Protein AF-A0A7Y9N7Y2-F1 (afdb_monomer)

Radius of gyration: 11.14 Å; Cα contacts (8 Å, |Δi|>4): 80; chains: 1; bounding box: 28×22×28 Å

Sequence (58 aa):
MSVKGQIKEAAGYVKEEAFENGDSPEAKRKAQEGRDLRNEGRIEDGKPPKTGTPGTEN

Structure (mmCIF, N/CA/C/O backbone):
data_AF-A0A7Y9N7Y2-F1
#
_entry.id   AF-A0A7Y9N7Y2-F1
#
loop_
_atom_site.group_PDB
_atom_site.id
_atom_site.type_symbol
_atom_site.label_atom_id
_atom_site.label_alt_id
_atom_site.label_comp_id
_atom_site.label_asym_id
_atom_site.label_entity_id
_atom_site.label_seq_id
_atom_site.pdbx_PDB_ins_code
_atom_site.Cartn_x
_atom_site.Cartn_y
_atom_site.Cartn_z
_atom_site.occupancy
_atom_site.B_iso_or_equiv
_atom_site.auth_seq_id
_atom_site.auth_comp_id
_atom_site.auth_asym_id
_atom_site.auth_atom_id
_atom_site.pdbx_PDB_model_num
ATOM 1 N N . MET A 1 1 ? -12.186 -3.950 12.878 1.00 67.06 1 MET A N 1
ATOM 2 C CA . MET A 1 1 ? -11.766 -3.897 11.464 1.00 67.06 1 MET A CA 1
ATOM 3 C C . MET A 1 1 ? -12.679 -2.943 10.717 1.00 67.06 1 MET A C 1
ATOM 5 O O . MET A 1 1 ? -13.887 -2.985 10.926 1.00 67.06 1 MET A O 1
ATOM 9 N N . SER A 1 2 ? -12.091 -2.070 9.909 1.00 87.88 2 SER A N 1
ATOM 10 C CA . SER A 1 2 ? -12.721 -1.079 9.045 1.00 87.88 2 SER A CA 1
ATOM 11 C C . SER A 1 2 ? -12.747 -1.606 7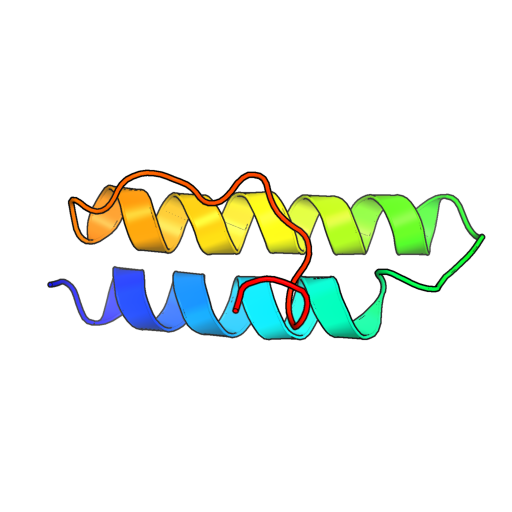.611 1.00 87.88 2 SER A C 1
ATOM 13 O O . SER A 1 2 ? -11.722 -2.023 7.079 1.00 87.88 2 SER A O 1
ATOM 15 N N . VAL A 1 3 ? -13.898 -1.521 6.938 1.00 90.12 3 VAL A N 1
ATOM 16 C CA . VAL A 1 3 ? -14.005 -1.867 5.505 1.00 90.12 3 VAL A CA 1
ATOM 17 C C . VAL A 1 3 ? -13.028 -1.033 4.666 1.00 90.12 3 VAL A C 1
ATOM 19 O O . VAL A 1 3 ? -12.436 -1.534 3.715 1.00 90.12 3 VAL A O 1
ATOM 22 N N . LYS A 1 4 ? -12.801 0.232 5.047 1.00 93.19 4 LYS A N 1
ATOM 23 C CA . LYS A 1 4 ? -11.816 1.096 4.380 1.00 93.19 4 LYS A CA 1
ATOM 24 C C . LYS A 1 4 ? -10.388 0.583 4.574 1.00 93.19 4 LYS A C 1
ATOM 26 O O . LYS A 1 4 ? -9.646 0.535 3.597 1.00 93.19 4 LYS A O 1
ATOM 31 N N . GLY A 1 5 ?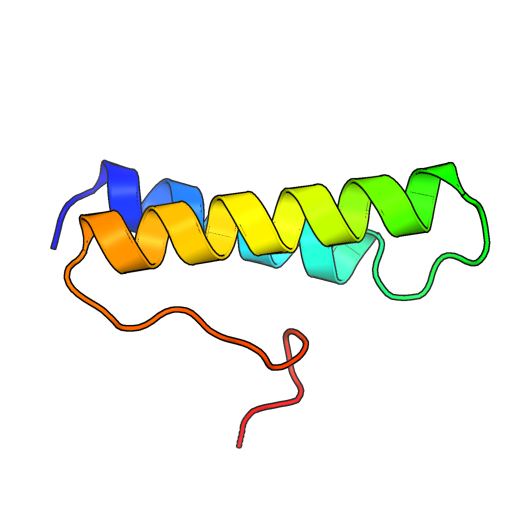 -10.049 0.150 5.789 1.00 94.56 5 GLY A N 1
ATOM 32 C CA . GLY A 1 5 ? -8.732 -0.396 6.118 1.00 94.56 5 GLY A CA 1
ATOM 33 C C . GLY A 1 5 ? -8.424 -1.649 5.301 1.00 94.56 5 GLY A C 1
ATOM 34 O O . GLY A 1 5 ? -7.384 -1.728 4.654 1.00 94.56 5 GLY A O 1
ATOM 35 N N . GLN A 1 6 ? -9.388 -2.568 5.209 1.00 94.94 6 GLN A N 1
ATOM 36 C CA . GLN A 1 6 ? -9.268 -3.779 4.391 1.00 94.94 6 GLN A CA 1
ATOM 37 C C . GLN A 1 6 ? -9.086 -3.478 2.895 1.00 94.94 6 GLN A C 1
ATOM 39 O O . GLN A 1 6 ? -8.256 -4.105 2.238 1.00 94.94 6 GLN A O 1
ATOM 44 N N . ILE A 1 7 ? -9.823 -2.502 2.351 1.00 96.75 7 ILE A N 1
ATOM 45 C CA . ILE A 1 7 ? -9.677 -2.091 0.946 1.00 96.75 7 ILE A CA 1
ATOM 46 C C . ILE A 1 7 ? -8.293 -1.484 0.698 1.00 96.75 7 ILE A C 1
ATOM 48 O O . ILE A 1 7 ? -7.666 -1.808 -0.309 1.00 96.75 7 ILE A O 1
ATOM 52 N N . LYS A 1 8 ? -7.795 -0.635 1.606 1.00 96.75 8 LYS A N 1
ATOM 53 C CA . LYS A 1 8 ? -6.440 -0.069 1.518 1.00 96.75 8 LYS A CA 1
ATOM 54 C C . LYS A 1 8 ? -5.368 -1.155 1.611 1.00 96.75 8 LYS A C 1
ATOM 56 O O . LYS A 1 8 ? -4.462 -1.173 0.783 1.00 96.75 8 LYS A O 1
ATOM 61 N N . GLU A 1 9 ? -5.511 -2.094 2.551 1.00 95.69 9 GLU A N 1
ATOM 62 C CA . GLU A 1 9 ? -4.607 -3.241 2.709 1.00 95.69 9 GLU A CA 1
ATOM 63 C C . GLU A 1 9 ? -4.509 -4.039 1.398 1.00 95.69 9 GLU A C 1
ATOM 65 O O . GLU A 1 9 ? -3.410 -4.255 0.887 1.00 95.69 9 GLU A O 1
ATOM 70 N N . ALA A 1 10 ? -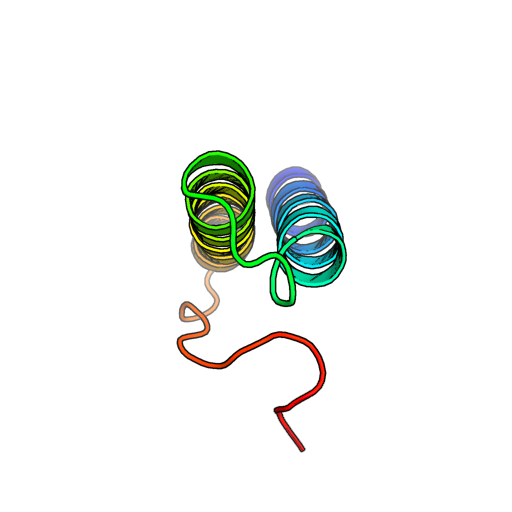5.652 -4.395 0.803 1.00 95.31 10 ALA A N 1
ATOM 71 C CA . ALA A 1 10 ? -5.708 -5.158 -0.443 1.00 95.31 10 ALA A CA 1
ATOM 72 C C . ALA A 1 10 ? -5.204 -4.369 -1.664 1.00 95.31 10 ALA A C 1
ATOM 74 O O . ALA A 1 10 ? -4.419 -4.888 -2.456 1.00 95.31 10 ALA A O 1
ATOM 75 N N . ALA A 1 11 ? -5.615 -3.108 -1.824 1.00 96.62 11 ALA A N 1
ATOM 76 C CA . ALA A 1 11 ? -5.180 -2.275 -2.945 1.00 96.62 11 ALA A CA 1
ATOM 77 C C . ALA A 1 11 ? -3.671 -1.996 -2.894 1.00 96.62 11 ALA A C 1
ATOM 79 O O . ALA A 1 11 ? -2.995 -2.047 -3.922 1.00 96.62 11 ALA A O 1
ATOM 80 N N . GLY A 1 12 ? -3.141 -1.738 -1.695 1.00 96.62 12 GLY A N 1
ATOM 81 C CA . GLY A 1 12 ? -1.711 -1.579 -1.466 1.00 96.62 12 GLY A CA 1
ATOM 82 C C . GLY A 1 12 ? -0.933 -2.854 -1.782 1.00 96.62 12 GLY A C 1
ATOM 83 O O . GLY A 1 12 ? 0.073 -2.785 -2.480 1.00 96.62 12 GLY A O 1
ATOM 84 N N . TYR A 1 13 ? -1.445 -4.015 -1.360 1.00 95.81 13 TYR A N 1
ATOM 85 C CA . TYR A 1 13 ? -0.856 -5.322 -1.666 1.00 95.81 13 TYR A CA 1
ATOM 86 C C . TYR A 1 13 ? -0.746 -5.567 -3.178 1.00 95.81 13 TYR A C 1
ATOM 88 O O . TYR A 1 13 ? 0.342 -5.839 -3.676 1.00 95.81 13 TYR A O 1
ATOM 96 N N . VAL A 1 14 ? -1.845 -5.389 -3.921 1.00 95.81 14 VAL A N 1
ATOM 97 C CA . VAL A 1 14 ? -1.866 -5.589 -5.383 1.00 95.81 14 VAL A CA 1
ATOM 98 C C . VAL A 1 14 ? -0.917 -4.625 -6.090 1.00 95.81 14 VAL A C 1
ATOM 100 O O . VAL A 1 14 ? -0.208 -5.009 -7.018 1.00 95.81 14 VAL A O 1
ATOM 103 N N . LYS A 1 15 ? -0.891 -3.358 -5.662 1.00 95.25 15 LYS A N 1
ATOM 104 C CA . LYS A 1 15 ? 0.005 -2.359 -6.246 1.00 95.25 15 LYS A CA 1
ATOM 105 C C . LYS A 1 15 ? 1.468 -2.669 -5.939 1.00 95.25 15 LYS A C 1
ATOM 107 O O . LYS A 1 15 ? 2.310 -2.453 -6.798 1.00 95.25 15 LYS A O 1
ATOM 112 N N . GLU A 1 16 ? 1.785 -3.161 -4.748 1.00 94.44 16 GLU A N 1
ATOM 113 C CA . GLU A 1 16 ? 3.149 -3.564 -4.427 1.00 94.44 16 GLU A CA 1
ATOM 114 C C . GLU A 1 16 ? 3.600 -4.740 -5.304 1.00 94.44 16 GLU A C 1
ATOM 116 O O . GLU A 1 16 ? 4.596 -4.594 -6.009 1.00 94.44 16 GLU A O 1
ATOM 121 N N . GLU A 1 17 ? 2.823 -5.828 -5.365 1.00 93.50 17 GLU A N 1
ATOM 122 C CA . GLU A 1 17 ? 3.147 -7.009 -6.188 1.00 93.50 17 GLU A CA 1
ATOM 123 C C . GLU A 1 17 ? 3.289 -6.678 -7.677 1.00 93.50 17 GLU A C 1
ATOM 125 O O . GLU A 1 17 ? 4.184 -7.179 -8.355 1.00 93.50 17 GLU A O 1
ATOM 130 N N . ALA 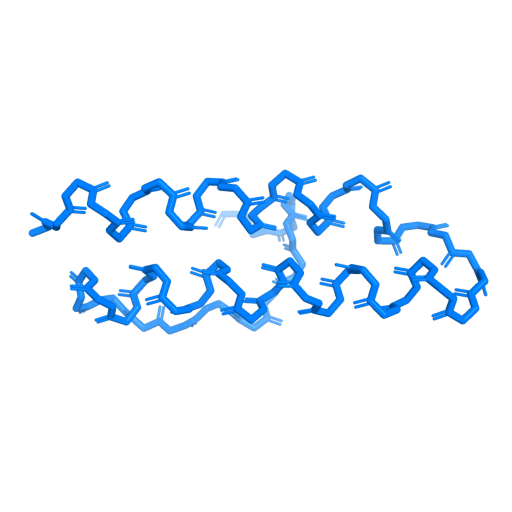A 1 18 ? 2.442 -5.791 -8.204 1.00 94.94 18 ALA A N 1
ATOM 131 C CA . ALA A 1 18 ? 2.485 -5.425 -9.617 1.00 94.94 18 ALA A CA 1
ATOM 132 C C . ALA A 1 18 ? 3.792 -4.722 -10.031 1.00 94.94 18 ALA A C 1
ATOM 134 O O . ALA A 1 18 ? 4.129 -4.714 -11.216 1.00 94.94 18 ALA A O 1
ATOM 135 N N . PHE A 1 19 ? 4.514 -4.106 -9.086 1.00 95.25 19 PHE A N 1
ATOM 136 C CA . PHE A 1 19 ? 5.695 -3.290 -9.381 1.00 95.25 19 PHE A CA 1
ATOM 137 C C . PHE A 1 19 ? 6.963 -3.704 -8.623 1.00 95.25 19 PHE A C 1
ATOM 139 O O . PHE A 1 19 ? 8.021 -3.141 -8.904 1.00 95.25 19 PHE A O 1
ATOM 146 N N . GLU A 1 20 ? 6.902 -4.676 -7.707 1.00 90.69 20 GLU A N 1
ATOM 147 C CA . GLU A 1 20 ? 8.041 -5.078 -6.865 1.00 90.69 20 GLU A CA 1
ATOM 148 C C . GLU A 1 20 ? 9.262 -5.555 -7.668 1.00 90.69 20 GLU A C 1
ATOM 150 O O . GLU A 1 20 ? 10.395 -5.303 -7.265 1.00 90.69 20 GLU A O 1
ATOM 155 N N . ASN A 1 21 ? 9.032 -6.172 -8.832 1.00 92.19 21 ASN A N 1
ATOM 156 C CA . ASN A 1 21 ? 10.077 -6.728 -9.696 1.00 92.19 21 ASN A CA 1
ATOM 157 C C . ASN A 1 21 ? 10.529 -5.762 -10.807 1.00 92.19 21 ASN A C 1
ATOM 159 O O . ASN A 1 21 ? 11.303 -6.139 -11.683 1.00 92.19 21 ASN A O 1
ATOM 163 N N . GLY A 1 22 ? 10.019 -4.526 -10.830 1.00 90.81 22 GLY A N 1
ATOM 164 C CA . GLY A 1 22 ? 10.388 -3.554 -11.854 1.00 90.81 22 GLY A CA 1
ATOM 165 C C . GLY A 1 22 ? 11.661 -2.778 -11.504 1.00 90.81 22 GLY A C 1
ATOM 166 O O . GLY A 1 22 ? 11.763 -2.162 -10.444 1.00 90.81 22 GLY A O 1
ATOM 167 N N . ASP A 1 23 ? 12.608 -2.716 -12.442 1.00 93.31 23 ASP A N 1
ATOM 168 C CA . ASP A 1 23 ? 13.908 -2.061 -12.221 1.00 93.31 23 ASP A CA 1
ATOM 169 C C . ASP A 1 23 ? 13.896 -0.535 -12.390 1.00 93.31 23 ASP A C 1
ATOM 171 O O . ASP A 1 23 ? 14.840 0.155 -11.983 1.00 93.31 23 ASP A O 1
ATOM 175 N N . SER A 1 24 ? 12.828 0.022 -12.967 1.00 96.69 24 SER A N 1
ATOM 176 C CA . SER A 1 24 ? 12.729 1.461 -13.201 1.00 96.69 24 SER A CA 1
ATOM 177 C C . SER A 1 24 ? 12.490 2.239 -11.896 1.00 96.69 24 SER A C 1
ATOM 179 O O . SER A 1 24 ? 11.840 1.735 -10.973 1.00 96.69 24 SER A O 1
ATOM 181 N N . PRO A 1 25 ? 12.948 3.503 -11.801 1.00 96.44 25 PRO A N 1
ATOM 182 C CA . PRO A 1 25 ? 12.629 4.365 -10.661 1.00 96.44 25 PRO A CA 1
ATOM 183 C C . PRO A 1 25 ? 11.119 4.499 -10.414 1.00 96.44 25 PRO A C 1
ATOM 185 O O . PRO A 1 25 ? 10.676 4.584 -9.270 1.00 96.44 25 PRO A O 1
ATOM 188 N N . GLU A 1 26 ? 10.320 4.484 -11.483 1.00 96.31 26 GLU A N 1
ATOM 189 C CA . GLU A 1 26 ? 8.862 4.547 -11.402 1.00 96.31 26 GLU A CA 1
ATOM 190 C C . GLU A 1 26 ? 8.263 3.275 -10.792 1.00 96.31 26 GLU A C 1
ATOM 192 O O . GLU A 1 26 ? 7.396 3.371 -9.924 1.00 96.31 26 GLU A O 1
ATOM 197 N N . ALA A 1 27 ? 8.735 2.093 -11.198 1.00 95.38 27 ALA A N 1
ATOM 198 C CA . ALA A 1 27 ? 8.273 0.833 -10.625 1.00 95.38 27 ALA A CA 1
ATOM 199 C C . ALA A 1 27 ? 8.607 0.755 -9.129 1.00 95.38 27 ALA A C 1
ATOM 201 O O . ALA A 1 27 ? 7.719 0.525 -8.310 1.00 95.38 27 ALA A O 1
ATOM 202 N N . LYS A 1 28 ? 9.844 1.101 -8.751 1.00 94.88 28 LYS A N 1
ATOM 203 C CA . LYS A 1 28 ? 10.265 1.167 -7.341 1.00 94.88 28 LYS A CA 1
ATOM 204 C C . LYS A 1 28 ? 9.395 2.115 -6.517 1.00 94.88 28 LYS A C 1
ATOM 206 O O . LYS A 1 28 ? 9.005 1.781 -5.398 1.00 94.88 28 LYS A O 1
ATOM 211 N N . ARG A 1 29 ? 9.043 3.278 -7.078 1.00 96.62 29 ARG A N 1
ATOM 212 C CA . ARG A 1 29 ? 8.128 4.231 -6.439 1.00 96.62 29 ARG A CA 1
ATOM 213 C C . ARG A 1 29 ? 6.726 3.647 -6.270 1.00 96.62 29 ARG A C 1
ATOM 215 O O . ARG A 1 29 ? 6.170 3.740 -5.182 1.00 96.62 29 ARG A O 1
ATOM 222 N N . LYS A 1 30 ? 6.157 3.024 -7.305 1.00 96.44 30 LYS A N 1
ATOM 223 C CA . LYS A 1 30 ? 4.818 2.418 -7.226 1.00 96.44 30 LYS A CA 1
ATOM 224 C C . LYS A 1 30 ? 4.762 1.268 -6.222 1.00 96.44 30 LYS A C 1
ATOM 226 O O . LYS A 1 30 ? 3.773 1.172 -5.499 1.00 96.44 30 LYS A O 1
ATOM 231 N N . ALA A 1 31 ? 5.820 0.464 -6.130 1.00 95.19 31 ALA A N 1
ATOM 232 C CA . ALA A 1 31 ? 5.937 -0.578 -5.117 1.00 95.19 31 ALA A CA 1
ATOM 233 C C . ALA A 1 31 ? 5.945 0.015 -3.696 1.00 95.19 31 ALA A C 1
ATOM 235 O O . ALA A 1 31 ? 5.249 -0.481 -2.813 1.00 95.19 31 ALA A O 1
ATOM 236 N N . GLN A 1 32 ? 6.664 1.126 -3.482 1.00 95.69 32 GLN A N 1
ATOM 237 C CA . GLN A 1 32 ? 6.641 1.838 -2.200 1.00 95.69 32 GLN A CA 1
ATOM 238 C C . GLN A 1 32 ? 5.260 2.421 -1.880 1.00 95.69 32 GLN A C 1
ATOM 240 O O . GLN A 1 32 ? 4.771 2.252 -0.770 1.00 95.69 32 GLN A O 1
ATOM 245 N N . GLU A 1 33 ? 4.589 3.032 -2.857 1.00 96.50 33 GLU A N 1
ATOM 246 C CA . GLU A 1 33 ? 3.217 3.523 -2.680 1.00 96.50 33 GLU A CA 1
ATOM 247 C C . GLU A 1 33 ? 2.244 2.379 -2.331 1.00 96.50 33 GLU A C 1
ATOM 249 O O . GLU A 1 33 ? 1.299 2.582 -1.569 1.00 96.50 33 GLU A O 1
ATOM 254 N N . GLY A 1 34 ? 2.475 1.173 -2.863 1.00 96.50 34 GLY A N 1
ATOM 255 C CA . GLY A 1 34 ? 1.756 -0.041 -2.474 1.00 96.50 34 GLY A CA 1
ATOM 256 C C . GLY A 1 34 ? 1.992 -0.425 -1.009 1.00 96.50 34 GLY A C 1
ATOM 257 O O . GLY A 1 34 ? 1.023 -0.630 -0.275 1.00 96.50 34 GLY A O 1
ATOM 258 N N . ARG A 1 35 ? 3.255 -0.431 -0.550 1.00 95.69 35 ARG A N 1
ATOM 259 C CA . ARG A 1 35 ? 3.612 -0.668 0.866 1.00 95.69 35 ARG A CA 1
ATOM 260 C C . ARG A 1 35 ? 2.929 0.302 1.805 1.00 95.69 35 ARG A C 1
ATOM 262 O O . ARG A 1 35 ? 2.349 -0.119 2.804 1.00 95.69 35 ARG A O 1
ATOM 269 N N . ASP A 1 36 ? 3.013 1.585 1.482 1.00 97.00 36 ASP A N 1
ATOM 270 C CA . ASP A 1 36 ? 2.494 2.649 2.330 1.00 97.00 36 ASP A CA 1
ATOM 271 C C . ASP A 1 36 ? 0.974 2.514 2.465 1.00 97.00 36 ASP A C 1
ATOM 273 O O . ASP A 1 36 ? 0.461 2.488 3.582 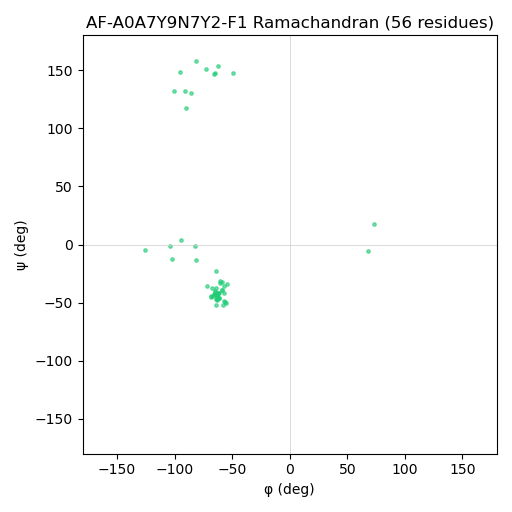1.00 97.00 36 ASP A O 1
ATOM 277 N N . LEU A 1 37 ? 0.265 2.298 1.349 1.00 97.56 37 LEU A N 1
ATOM 278 C CA . LEU A 1 37 ? -1.187 2.104 1.345 1.00 97.56 37 LEU A CA 1
ATOM 279 C C . LEU A 1 37 ? -1.605 0.817 2.071 1.00 97.56 37 LEU A C 1
ATOM 281 O O . LEU A 1 37 ? -2.581 0.810 2.826 1.00 97.56 37 LEU A O 1
ATOM 285 N N . ARG A 1 38 ? -0.846 -0.271 1.883 1.00 95.94 38 ARG A N 1
ATOM 286 C CA . ARG A 1 38 ? -1.094 -1.546 2.566 1.00 95.94 38 ARG A CA 1
ATOM 287 C C . ARG A 1 38 ? -0.982 -1.373 4.079 1.00 95.94 38 ARG A C 1
ATOM 289 O O . ARG A 1 38 ? -1.843 -1.833 4.830 1.00 95.94 38 ARG A O 1
ATOM 296 N N . ASN A 1 39 ? 0.071 -0.692 4.520 1.00 96.44 39 ASN A N 1
ATOM 297 C CA . ASN A 1 39 ? 0.352 -0.447 5.928 1.00 96.44 39 ASN A CA 1
ATOM 298 C C . ASN A 1 39 ? -0.607 0.563 6.555 1.00 96.44 39 ASN A C 1
ATOM 300 O O . ASN A 1 39 ? -1.024 0.359 7.692 1.00 96.44 39 ASN A O 1
ATOM 304 N N . GLU A 1 40 ? -1.026 1.585 5.812 1.00 96.88 40 GLU A N 1
ATOM 305 C CA . GLU A 1 40 ? -2.093 2.496 6.227 1.00 96.88 40 GLU A CA 1
ATOM 306 C C . GLU A 1 40 ? -3.383 1.718 6.517 1.00 96.88 40 GLU A C 1
ATOM 308 O O . GLU A 1 40 ? -3.957 1.856 7.597 1.00 96.88 40 GLU A O 1
ATOM 313 N N . GLY A 1 41 ? -3.791 0.823 5.608 1.00 96.69 41 GLY A N 1
ATOM 314 C CA . GLY A 1 41 ? -4.968 -0.024 5.802 1.00 96.69 41 GLY A CA 1
ATOM 315 C C . GLY A 1 41 ? -4.887 -0.914 7.045 1.00 96.69 41 GLY A C 1
ATOM 316 O O . GLY A 1 41 ? -5.860 -1.049 7.788 1.00 96.69 41 GLY A O 1
ATOM 317 N N . ARG A 1 42 ? -3.701 -1.465 7.328 1.00 96.44 42 ARG A N 1
ATOM 318 C CA . ARG A 1 42 ? -3.446 -2.259 8.540 1.00 96.44 42 ARG A CA 1
ATOM 319 C C . ARG A 1 42 ? -3.532 -1.431 9.814 1.00 96.44 42 ARG A C 1
ATOM 321 O O . ARG A 1 42 ? 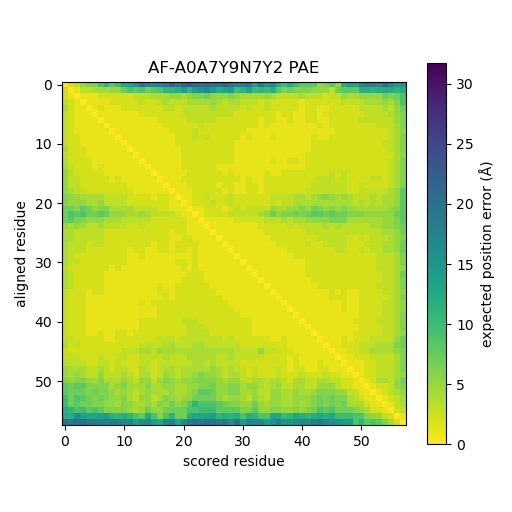-4.159 -1.881 10.770 1.00 96.44 42 ARG A O 1
ATOM 328 N N . ILE A 1 43 ? -2.944 -0.237 9.818 1.00 96.44 43 ILE A N 1
ATOM 329 C CA . ILE A 1 43 ? -2.982 0.680 10.963 1.00 96.44 43 ILE A CA 1
ATOM 330 C C . ILE A 1 43 ? -4.427 1.107 11.250 1.00 96.44 43 ILE A C 1
ATOM 332 O O . ILE A 1 43 ? -4.845 1.079 12.407 1.00 96.44 43 ILE A O 1
ATOM 336 N N . GLU A 1 44 ? -5.220 1.414 10.217 1.00 95.56 44 GLU A N 1
ATOM 337 C CA . GLU A 1 44 ? -6.659 1.698 10.361 1.00 95.56 44 GLU A CA 1
ATOM 338 C C . GLU A 1 44 ? -7.446 0.520 10.951 1.00 95.56 44 GLU A C 1
ATOM 340 O O . GLU A 1 44 ? -8.429 0.710 11.669 1.00 95.56 44 GLU A O 1
ATOM 345 N N . ASP A 1 45 ? -7.005 -0.704 10.669 1.00 94.62 45 ASP A N 1
ATOM 346 C CA . ASP A 1 45 ? -7.564 -1.931 11.229 1.00 94.62 45 ASP A CA 1
ATOM 347 C C . ASP A 1 45 ? -7.039 -2.277 12.633 1.00 94.62 45 ASP A C 1
ATOM 349 O O . ASP A 1 45 ? -7.480 -3.276 13.210 1.00 94.62 45 ASP A O 1
ATOM 353 N N . GLY A 1 46 ? -6.124 -1.477 13.195 1.00 95.38 46 GLY A N 1
ATOM 354 C CA . GLY A 1 46 ? -5.472 -1.735 14.483 1.00 95.38 46 GLY A CA 1
ATOM 355 C C . GLY A 1 46 ? -4.426 -2.855 14.436 1.00 95.38 46 GLY A C 1
ATOM 356 O O . GLY A 1 46 ? -4.062 -3.405 15.475 1.00 95.38 46 GLY A O 1
ATOM 357 N N . LYS A 1 47 ? -3.957 -3.226 13.241 1.00 94.19 47 LYS A N 1
ATOM 358 C CA . LYS A 1 47 ? -2.917 -4.235 13.020 1.00 94.19 47 LYS A CA 1
ATOM 359 C C . LYS A 1 47 ? -1.547 -3.554 12.878 1.00 94.19 47 LYS A C 1
ATOM 361 O O . LYS A 1 47 ? -1.461 -2.462 12.316 1.00 94.19 47 LYS A O 1
ATOM 366 N N . PRO A 1 48 ? -0.450 -4.203 13.306 1.00 94.69 48 PRO A N 1
ATOM 367 C CA . PRO A 1 48 ? 0.892 -3.681 13.064 1.00 94.69 48 PRO A CA 1
ATOM 368 C C . PRO A 1 48 ? 1.209 -3.664 11.558 1.00 94.69 48 PRO A C 1
ATOM 370 O O . PRO A 1 48 ? 0.737 -4.558 10.842 1.00 94.69 48 PRO A O 1
ATOM 373 N N . PRO A 1 49 ? 2.008 -2.699 11.064 1.00 93.94 49 PRO A N 1
ATOM 374 C CA . PRO A 1 49 ? 2.427 -2.654 9.664 1.00 93.94 49 PRO A CA 1
ATOM 375 C C . PRO A 1 49 ? 3.264 -3.886 9.287 1.00 93.94 49 PRO A C 1
ATOM 377 O O . PRO A 1 49 ? 3.921 -4.488 10.137 1.00 93.94 49 PRO A O 1
ATOM 380 N N . LYS A 1 50 ? 3.244 -4.253 8.004 1.00 91.06 50 LYS A N 1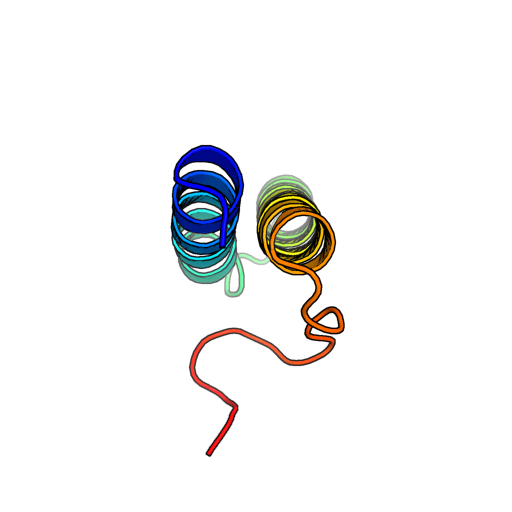
ATOM 381 C CA . LYS A 1 50 ? 4.132 -5.261 7.418 1.00 91.06 50 LYS A CA 1
ATOM 382 C C . LYS A 1 50 ? 5.386 -4.588 6.873 1.00 91.06 50 LYS A C 1
ATOM 384 O O . LYS A 1 50 ? 5.312 -3.592 6.152 1.00 91.06 50 LYS A O 1
ATOM 389 N N . THR A 1 51 ? 6.536 -5.149 7.218 1.00 88.31 51 THR A N 1
ATOM 390 C CA . THR A 1 51 ? 7.847 -4.728 6.703 1.00 88.31 51 THR A CA 1
ATOM 391 C C . THR A 1 51 ? 8.377 -5.673 5.625 1.00 88.31 51 THR A C 1
ATOM 393 O O . THR A 1 51 ? 9.329 -5.320 4.934 1.00 88.31 51 THR A O 1
ATOM 396 N N . GLY A 1 52 ? 7.760 -6.850 5.473 1.00 86.00 52 GLY A N 1
ATOM 397 C CA . GLY A 1 52 ? 8.082 -7.828 4.442 1.00 86.00 52 GLY A CA 1
ATOM 398 C C . GLY A 1 52 ? 7.444 -7.514 3.089 1.00 86.00 52 GLY A C 1
ATOM 399 O O . GLY A 1 52 ? 6.424 -6.816 2.989 1.00 86.00 52 GLY A O 1
ATOM 400 N N . THR A 1 53 ? 8.041 -8.070 2.042 1.00 82.31 53 THR A N 1
ATOM 401 C CA . THR A 1 53 ? 7.467 -8.094 0.696 1.00 82.31 53 THR A CA 1
ATOM 402 C C . THR A 1 53 ? 6.192 -8.955 0.662 1.00 82.31 53 THR A C 1
ATOM 404 O O . THR A 1 53 ? 6.063 -9.917 1.426 1.00 82.31 53 THR A O 1
ATOM 407 N N . PRO A 1 54 ? 5.197 -8.600 -0.165 1.00 81.69 54 PRO A N 1
ATOM 408 C CA . PRO A 1 54 ? 4.074 -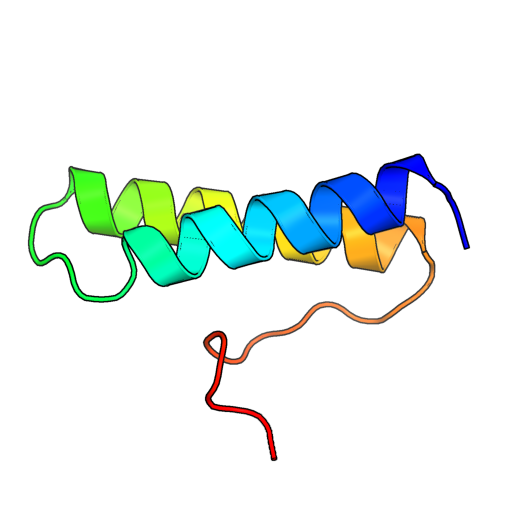9.468 -0.494 1.00 81.69 54 PRO A CA 1
ATOM 409 C C . PRO A 1 54 ? 4.541 -10.868 -0.906 1.00 81.69 54 PRO A C 1
ATOM 411 O O . PRO A 1 54 ? 5.633 -11.034 -1.436 1.00 81.69 54 PRO A O 1
ATOM 414 N N . GLY A 1 55 ? 3.749 -11.893 -0.599 1.00 77.94 55 GLY A N 1
ATOM 415 C CA . GLY A 1 55 ? 4.061 -13.273 -0.986 1.00 77.94 55 GLY A CA 1
ATOM 416 C C . GLY A 1 55 ? 5.269 -13.934 -0.301 1.00 77.94 55 GLY A C 1
ATOM 417 O O . GLY A 1 55 ? 5.470 -15.128 -0.499 1.00 77.94 55 GLY A O 1
ATOM 418 N N . THR A 1 56 ? 6.055 -13.224 0.521 1.00 80.88 56 THR A N 1
ATOM 419 C CA . THR A 1 56 ? 7.253 -13.790 1.182 1.00 80.88 56 THR A CA 1
ATOM 420 C C . THR A 1 56 ? 7.070 -14.109 2.667 1.00 80.88 56 THR A C 1
ATOM 422 O O . THR A 1 56 ? 8.007 -14.559 3.323 1.00 80.88 56 THR A O 1
ATOM 425 N N . GLU A 1 57 ? 5.894 -13.833 3.229 1.00 70.12 57 GLU A N 1
ATOM 426 C CA . GLU A 1 57 ? 5.566 -14.156 4.621 1.00 70.12 57 GLU A CA 1
ATOM 427 C C . GLU A 1 57 ? 4.937 -15.563 4.669 1.00 70.12 57 GLU A C 1
ATOM 42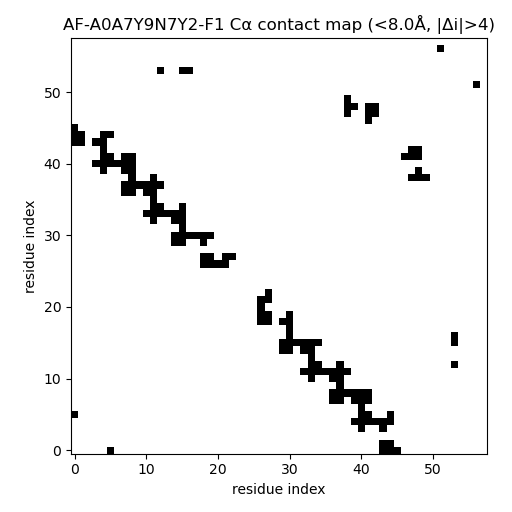9 O O . GLU A 1 57 ? 3.898 -15.777 4.044 1.00 70.12 57 GLU A O 1
ATOM 434 N N . ASN A 1 58 ? 5.586 -16.507 5.367 1.00 54.28 58 ASN A N 1
ATOM 435 C CA . ASN A 1 58 ? 5.061 -17.857 5.651 1.00 54.28 58 ASN A CA 1
ATOM 436 C C . ASN A 1 58 ? 4.006 -17.836 6.763 1.00 54.28 58 ASN A C 1
ATOM 438 O O . ASN A 1 58 ? 4.218 -17.094 7.751 1.00 54.28 58 ASN A O 1
#

Solvent-accessible surface area (backbone atoms only — not comparable to full-atom values): 3094 Å² total; per-residue (Å²): 119,39,75,65,14,54,50,30,26,51,54,9,47,55,39,17,65,75,16,65,87,39,89,48,74,66,28,46,48,45,16,48,54,7,48,52,36,20,27,50,11,26,48,66,40,74,38,80,65,75,90,70,62,80,94,70,75,131

Nearest PDB structures (foldseek):
  7z3q-assembly2_C  TM=7.053E-01  e=5.023E+00  Homo sapiens
  4k0d-assembly1_B  TM=6.159E-01  e=5.699E+00  Anaeromyxobacter dehalogenans 2CP-C

pLDDT: mean 92.14, std 8.03, range [54.28, 97.56]

Foldseek 3Di:
DDPQLVVLLVQLLVQLVVLVPPPDPVSVVSNVVSQVSNQSSCVVVVHHGDPDRRPPDD

Secondary structure (DSSP, 8-state):
--HHHHHHHHHHHHHHHHHTT--SHHHHHHHHHHHHHHHHHHHHTTPPPP-SPTT---

Mean predicted aligned error: 3.19 Å